Protein AF-A0A1V6ERL2-F1 (afdb_monomer)

Radius of gyration: 10.33 Å; Cα contacts (8 Å, |Δi|>4): 37; chains: 1; bounding box: 24×16×27 Å

Secondary structure (DSSP, 8-state):
--EEE--HHHHHHHH-TTSTTHHHHHHHHHH--SEEE---

pLDDT: mean 95.63, std 6.83, range [60.34, 98.62]

Sequence (40 aa):
MKEAFADTSFYQALLNPKDNWHESARQVSIAYRGKVVTSE

Solvent-accessible surface area (backbone atoms only — not comparable to full-atom values): 2507 Å² total; per-residue (Å²): 134,60,72,44,79,54,53,72,68,51,55,52,20,50,74,30,89,85,38,95,46,14,69,59,38,48,49,48,65,71,68,59,83,52,53,78,45,70,81,134

Structure (mmCIF, N/CA/C/O backbone):
data_AF-A0A1V6ERL2-F1
#
_entry.id   AF-A0A1V6ERL2-F1
#
loop_
_atom_site.group_PDB
_atom_site.id
_atom_site.type_symbol
_atom_site.label_atom_id
_atom_site.label_alt_id
_atom_site.label_comp_id
_atom_site.label_asym_id
_atom_site.label_entity_id
_atom_site.label_seq_id
_atom_site.pdbx_PDB_ins_code
_atom_site.Cartn_x
_atom_site.Cartn_y
_atom_site.Cartn_z
_atom_site.occupancy
_atom_site.B_iso_or_equiv
_atom_site.auth_seq_id
_atom_site.auth_comp_id
_atom_site.auth_asym_id
_atom_site.auth_atom_id
_atom_site.pdbx_PDB_model_num
ATOM 1 N N . MET A 1 1 ? 5.022 -7.358 -19.727 1.00 60.34 1 MET A N 1
ATOM 2 C CA . MET A 1 1 ? 4.507 -7.259 -18.341 1.00 60.34 1 MET A CA 1
ATOM 3 C C .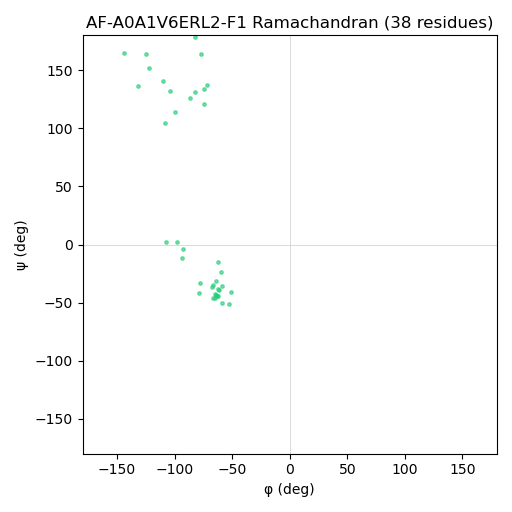 MET A 1 1 ? 4.340 -5.790 -18.009 1.00 60.34 1 MET A C 1
ATOM 5 O O . MET A 1 1 ? 5.217 -5.027 -18.385 1.00 60.34 1 MET A O 1
ATOM 9 N N . LYS A 1 2 ? 3.231 -5.380 -17.381 1.00 86.75 2 LYS A N 1
ATOM 10 C CA . LYS A 1 2 ? 3.083 -4.000 -16.891 1.00 86.75 2 LYS A CA 1
ATOM 11 C C . LYS A 1 2 ? 3.792 -3.891 -15.535 1.00 86.75 2 LYS A C 1
ATOM 13 O O . LYS A 1 2 ? 3.625 -4.782 -14.701 1.00 86.75 2 LYS A O 1
ATOM 18 N N . GLU A 1 3 ? 4.622 -2.867 -15.372 1.00 95.94 3 GLU A N 1
ATOM 19 C CA . GLU A 1 3 ? 5.301 -2.514 -14.122 1.00 95.94 3 GLU A CA 1
ATOM 20 C C . GLU A 1 3 ? 4.688 -1.212 -13.593 1.00 95.94 3 GLU A C 1
ATOM 22 O O . GLU A 1 3 ? 4.347 -0.333 -14.386 1.00 95.94 3 GLU A O 1
ATOM 27 N N . ALA A 1 4 ? 4.506 -1.112 -12.277 1.00 96.19 4 ALA A N 1
ATOM 28 C CA . ALA A 1 4 ? 3.968 0.066 -11.610 1.00 96.19 4 ALA A CA 1
ATOM 29 C C . ALA A 1 4 ? 4.855 0.425 -10.422 1.00 96.19 4 ALA A C 1
ATOM 31 O O . ALA A 1 4 ? 5.255 -0.455 -9.658 1.00 96.19 4 ALA A O 1
ATOM 32 N N . PHE A 1 5 ? 5.131 1.715 -10.271 1.00 96.88 5 PHE A N 1
ATOM 33 C CA . PHE A 1 5 ? 5.803 2.250 -9.098 1.00 96.88 5 PHE A CA 1
ATOM 34 C C . PHE A 1 5 ? 4.768 2.554 -8.010 1.00 96.88 5 PHE A C 1
ATOM 36 O O . PHE A 1 5 ? 3.791 3.25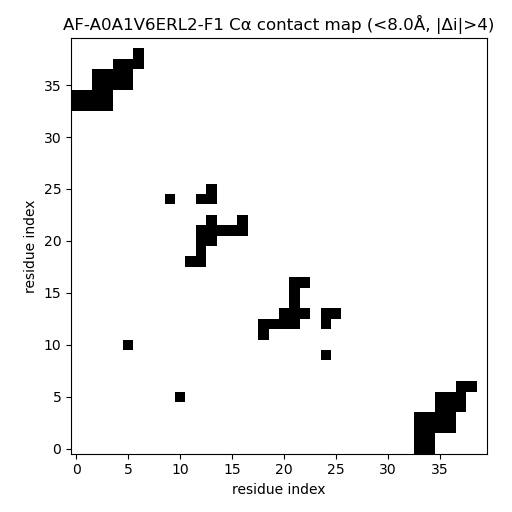8 -8.272 1.00 96.88 5 PHE A O 1
ATOM 43 N N . ALA A 1 6 ? 4.967 2.010 -6.814 1.00 97.12 6 ALA A N 1
ATOM 44 C CA . ALA A 1 6 ? 4.164 2.302 -5.638 1.00 97.12 6 ALA A CA 1
ATOM 45 C C . ALA A 1 6 ? 4.909 3.314 -4.766 1.00 97.12 6 ALA A C 1
ATOM 47 O O . ALA A 1 6 ? 5.968 3.013 -4.227 1.00 97.12 6 ALA A O 1
ATOM 48 N N . ASP A 1 7 ? 4.348 4.514 -4.647 1.00 97.31 7 ASP A N 1
ATOM 49 C CA . ASP A 1 7 ? 4.878 5.557 -3.774 1.00 97.31 7 ASP A CA 1
ATOM 50 C C . ASP A 1 7 ? 4.517 5.294 -2.298 1.00 97.31 7 ASP A C 1
ATOM 52 O O . ASP A 1 7 ? 3.591 4.540 -1.983 1.00 97.31 7 ASP A O 1
ATOM 56 N N . THR A 1 8 ? 5.208 5.966 -1.378 1.00 97.44 8 THR A N 1
ATOM 57 C CA . THR A 1 8 ? 4.950 5.917 0.070 1.00 97.44 8 THR A CA 1
ATOM 58 C C . THR A 1 8 ? 3.476 6.174 0.390 1.00 97.44 8 THR A C 1
ATOM 60 O O . THR A 1 8 ? 2.890 5.477 1.220 1.00 97.44 8 THR A O 1
ATOM 63 N N . SER A 1 9 ? 2.850 7.126 -0.309 1.00 97.38 9 SER A N 1
ATOM 64 C CA . SER A 1 9 ? 1.432 7.471 -0.146 1.00 97.38 9 SER A CA 1
ATOM 65 C C . SER A 1 9 ? 0.485 6.286 -0.397 1.00 97.38 9 SER A C 1
ATOM 67 O O . SER A 1 9 ? -0.506 6.123 0.319 1.00 9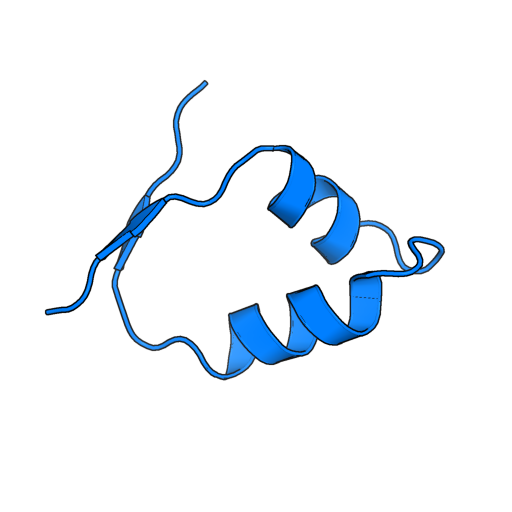7.38 9 SER A O 1
ATOM 69 N N .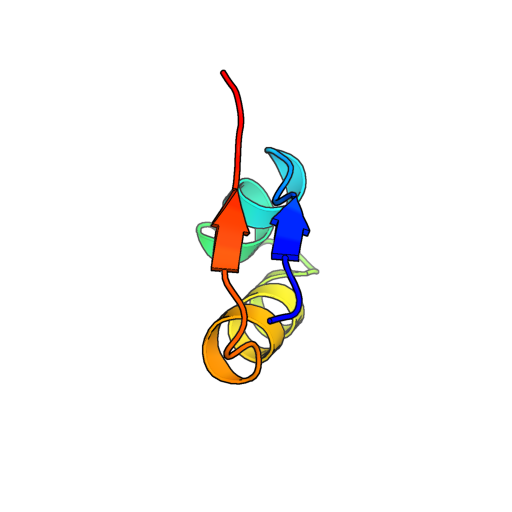 PHE A 1 10 ? 0.810 5.400 -1.346 1.00 97.88 10 PHE A N 1
ATOM 70 C CA . PHE A 1 10 ? 0.029 4.188 -1.603 1.00 97.88 10 PHE A CA 1
ATOM 71 C C . PHE A 1 10 ? 0.077 3.230 -0.410 1.00 97.88 10 PHE A C 1
ATOM 73 O O . PHE A 1 10 ? -0.960 2.726 0.022 1.00 97.88 10 PHE A O 1
ATOM 80 N N . TYR A 1 11 ? 1.266 3.002 0.152 1.00 97.56 11 TYR A N 1
ATOM 81 C CA . T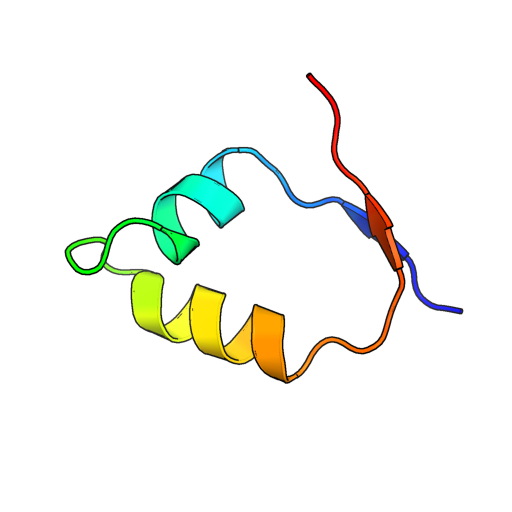YR A 1 11 ? 1.427 2.128 1.313 1.00 97.56 11 TYR A CA 1
ATOM 82 C C . TYR A 1 11 ? 0.780 2.711 2.570 1.00 97.56 11 TYR A C 1
ATOM 84 O O . TYR A 1 11 ? 0.173 1.966 3.338 1.00 97.56 11 TYR A O 1
ATOM 92 N N . GLN A 1 12 ? 0.845 4.032 2.757 1.00 98.19 12 GLN A N 1
ATOM 93 C CA . GLN A 1 12 ? 0.145 4.717 3.847 1.00 98.19 12 GLN A CA 1
ATOM 94 C C . GLN A 1 12 ? -1.367 4.477 3.776 1.00 98.19 12 GLN A C 1
ATOM 96 O O . GLN A 1 12 ? -1.954 4.027 4.760 1.00 98.19 12 GLN A O 1
ATOM 101 N N . ALA A 1 13 ? -1.978 4.687 2.607 1.00 98.56 13 ALA A N 1
ATOM 102 C CA . ALA A 1 13 ? -3.399 4.420 2.408 1.00 98.56 13 ALA A CA 1
ATOM 103 C C . ALA A 1 13 ? -3.735 2.928 2.584 1.00 98.56 13 ALA A C 1
ATOM 105 O O . ALA A 1 13 ? -4.693 2.569 3.271 1.00 98.56 13 ALA A O 1
ATOM 106 N N . LEU A 1 14 ? -2.924 2.034 2.012 1.00 98.38 14 LEU A N 1
ATOM 107 C CA . LEU A 1 14 ? -3.155 0.591 2.073 1.00 98.38 14 LEU A CA 1
ATOM 108 C C . LEU A 1 14 ? -3.108 0.044 3.507 1.00 98.38 14 LEU A C 1
ATOM 110 O O . LEU A 1 14 ? -3.892 -0.841 3.843 1.00 98.38 14 LEU A O 1
ATOM 114 N N . LEU A 1 15 ? -2.205 0.548 4.349 1.00 97.94 15 LEU A N 1
ATOM 115 C CA . LEU A 1 15 ? -1.961 0.013 5.693 1.00 97.94 15 LEU A CA 1
ATOM 116 C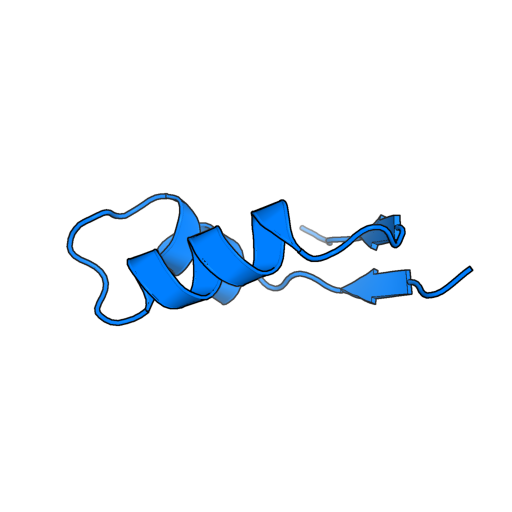 C . LEU A 1 15 ? -2.766 0.710 6.797 1.00 97.94 15 LEU A C 1
ATOM 118 O O . LEU A 1 15 ? -2.814 0.197 7.914 1.00 97.94 15 LEU A O 1
ATOM 122 N N . ASN A 1 16 ? -3.405 1.848 6.514 1.00 98.31 16 ASN A N 1
ATOM 123 C CA . ASN A 1 16 ? -4.208 2.593 7.482 1.00 98.31 16 ASN A CA 1
ATOM 124 C C . ASN A 1 16 ? -5.716 2.481 7.178 1.00 98.31 16 ASN A C 1
ATOM 126 O O . ASN A 1 16 ? -6.209 3.206 6.318 1.00 98.31 16 ASN A O 1
ATOM 130 N N . PRO A 1 17 ? -6.496 1.676 7.930 1.00 98.25 17 PRO A N 1
ATOM 131 C CA . PRO A 1 17 ? -7.942 1.537 7.718 1.00 98.25 17 PRO A CA 1
ATOM 132 C C . PRO A 1 17 ? -8.766 2.814 7.915 1.00 98.25 17 PRO A C 1
ATOM 134 O O . PRO A 1 17 ? -9.937 2.848 7.546 1.00 98.25 17 PRO A O 1
ATOM 137 N N . LYS A 1 18 ? -8.188 3.849 8.539 1.00 98.31 18 LYS A N 1
ATOM 138 C CA . LYS A 1 18 ? -8.828 5.159 8.723 1.00 98.31 18 LYS A CA 1
ATOM 139 C C . LYS A 1 18 ? -8.485 6.149 7.608 1.00 98.31 18 LYS A C 1
ATOM 141 O O . LYS A 1 18 ? -8.982 7.271 7.641 1.00 98.31 18 LYS A O 1
ATOM 146 N N . ASP A 1 19 ? -7.618 5.776 6.670 1.00 98.44 19 ASP A N 1
ATOM 147 C CA . ASP A 1 19 ? -7.304 6.606 5.515 1.00 98.44 19 ASP A CA 1
ATOM 148 C C . ASP A 1 19 ? -8.489 6.627 4.541 1.00 98.44 19 ASP A C 1
ATOM 150 O O . ASP A 1 19 ? -9.089 5.590 4.248 1.00 98.44 19 ASP A O 1
ATOM 154 N N . ASN A 1 20 ? -8.813 7.806 4.008 1.00 98.50 20 ASN A N 1
ATOM 155 C CA . ASN A 1 20 ? -9.920 7.974 3.063 1.00 98.50 20 ASN A CA 1
ATOM 156 C C . ASN A 1 20 ? -9.741 7.133 1.785 1.00 98.50 20 ASN A C 1
ATOM 158 O O . ASN A 1 20 ? -10.724 6.798 1.125 1.00 98.50 20 ASN A O 1
ATOM 162 N N . TRP A 1 21 ? -8.502 6.773 1.442 1.00 98.44 21 TRP A N 1
ATOM 163 C CA . TRP A 1 21 ? -8.155 5.985 0.262 1.00 98.44 21 TRP A CA 1
ATOM 164 C C . TRP A 1 21 ? -7.952 4.501 0.551 1.00 98.44 21 TRP A C 1
ATOM 166 O O . TRP A 1 21 ? -7.659 3.748 -0.381 1.00 98.44 21 TRP A O 1
ATOM 176 N N . HIS A 1 22 ? -8.141 4.054 1.795 1.00 98.62 22 HIS A N 1
ATOM 177 C CA . HIS A 1 22 ? -7.843 2.683 2.204 1.00 98.62 22 HIS A CA 1
ATOM 178 C C . HIS A 1 22 ? -8.505 1.629 1.312 1.00 98.62 22 HIS A C 1
ATOM 180 O O . HIS A 1 22 ? -7.833 0.754 0.763 1.00 98.62 22 HIS A O 1
ATOM 186 N N . GLU A 1 23 ? -9.817 1.745 1.093 1.00 98.62 23 GLU A N 1
ATOM 187 C CA . GLU A 1 23 ? -10.547 0.771 0.279 1.00 98.62 23 GLU A CA 1
ATOM 188 C C . GLU A 1 23 ? -10.110 0.813 -1.193 1.00 98.62 23 GLU A C 1
ATOM 190 O O . GLU A 1 23 ? -9.999 -0.230 -1.835 1.00 98.62 23 GLU A O 1
ATOM 195 N N . 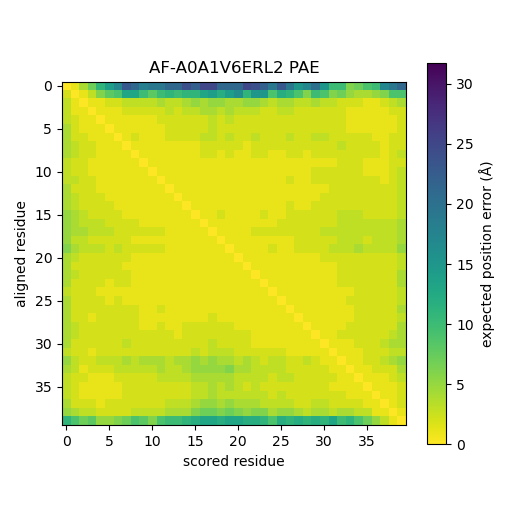SER A 1 24 ? -9.772 1.994 -1.718 1.00 98.44 24 SER A N 1
ATOM 196 C CA . SER A 1 24 ? -9.255 2.124 -3.087 1.00 98.44 24 SER A CA 1
ATOM 197 C C . SER A 1 24 ? -7.882 1.462 -3.231 1.00 98.44 24 SER A C 1
ATOM 199 O O . SER A 1 24 ? -7.661 0.685 -4.161 1.00 98.44 24 SER A O 1
ATOM 201 N N . ALA A 1 25 ? -6.970 1.701 -2.284 1.00 98.31 25 ALA A N 1
ATOM 202 C CA . ALA A 1 25 ? -5.650 1.075 -2.266 1.00 98.31 25 ALA A CA 1
ATOM 203 C C . ALA A 1 25 ? -5.752 -0.456 -2.147 1.00 98.31 25 ALA A C 1
ATOM 205 O O . ALA A 1 25 ? -5.039 -1.185 -2.843 1.00 98.31 25 ALA A O 1
ATOM 206 N N . ARG A 1 26 ? -6.694 -0.954 -1.333 1.00 98.44 26 ARG A N 1
ATOM 207 C CA . ARG A 1 26 ? -6.993 -2.387 -1.198 1.00 98.44 26 ARG A CA 1
ATOM 208 C C . ARG A 1 26 ? -7.521 -2.997 -2.498 1.00 98.44 26 ARG A C 1
ATOM 210 O O . ARG A 1 26 ? -7.101 -4.084 -2.885 1.00 98.44 26 ARG A O 1
ATOM 217 N N . GLN A 1 27 ? -8.420 -2.312 -3.199 1.00 98.44 27 GLN A N 1
ATOM 218 C CA . GLN A 1 27 ? -8.938 -2.792 -4.484 1.00 98.44 27 GLN A CA 1
ATOM 219 C C . GLN A 1 27 ? -7.842 -2.853 -5.550 1.00 98.44 27 GLN A C 1
ATOM 221 O O . GLN A 1 27 ? -7.741 -3.850 -6.269 1.00 98.44 27 GLN A O 1
ATOM 226 N N . VAL A 1 28 ? -6.977 -1.836 -5.615 1.00 97.06 28 VAL A N 1
ATOM 227 C CA . VAL A 1 28 ? -5.828 -1.818 -6.532 1.00 97.06 28 VAL A CA 1
ATOM 228 C C . VAL A 1 28 ? -4.855 -2.957 -6.222 1.00 97.06 28 VAL A C 1
ATOM 230 O O . VAL A 1 28 ? -4.443 -3.652 -7.151 1.00 97.06 28 VAL A O 1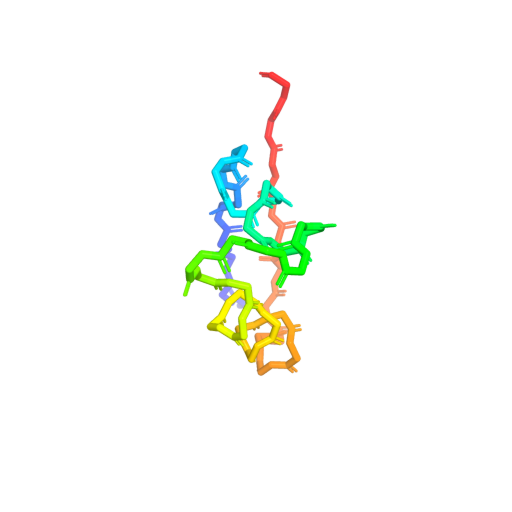
ATOM 233 N N . SER A 1 29 ? -4.526 -3.202 -4.948 1.00 96.31 29 SER A N 1
ATOM 234 C CA . SER A 1 29 ? -3.586 -4.269 -4.568 1.00 96.31 29 SER A CA 1
ATOM 235 C C . SER A 1 29 ? -4.097 -5.673 -4.916 1.00 96.31 29 SER A C 1
ATOM 237 O O . SER A 1 29 ? -3.305 -6.545 -5.266 1.00 96.31 29 SER A O 1
ATOM 239 N N . ILE A 1 30 ? -5.417 -5.886 -4.895 1.00 97.00 30 ILE A N 1
ATOM 240 C CA . ILE A 1 30 ? -6.051 -7.152 -5.295 1.00 97.00 30 ILE A CA 1
ATOM 241 C C . ILE A 1 30 ? -6.138 -7.285 -6.824 1.00 97.00 30 ILE A C 1
ATOM 243 O O . ILE A 1 30 ? -5.933 -8.374 -7.373 1.00 97.00 30 ILE A O 1
ATOM 247 N N . ALA A 1 31 ? -6.485 -6.200 -7.520 1.00 97.00 31 ALA A N 1
ATOM 248 C CA . ALA A 1 31 ? -6.730 -6.214 -8.960 1.00 97.00 31 ALA A CA 1
ATOM 249 C C . ALA A 1 31 ? -5.437 -6.226 -9.787 1.00 97.00 31 ALA A C 1
ATOM 251 O O . ALA A 1 31 ? -5.397 -6.809 -10.876 1.00 97.00 31 ALA A O 1
ATOM 252 N N . TYR A 1 32 ? -4.377 -5.584 -9.298 1.00 95.81 32 TYR A N 1
ATOM 253 C CA . TYR A 1 32 ? -3.140 -5.433 -10.047 1.00 95.81 32 TYR A CA 1
ATOM 254 C C . TYR A 1 32 ? -2.346 -6.747 -10.088 1.00 95.81 32 TYR A C 1
ATOM 256 O O . TYR A 1 32 ? -1.953 -7.306 -9.070 1.00 95.81 32 TYR A O 1
AT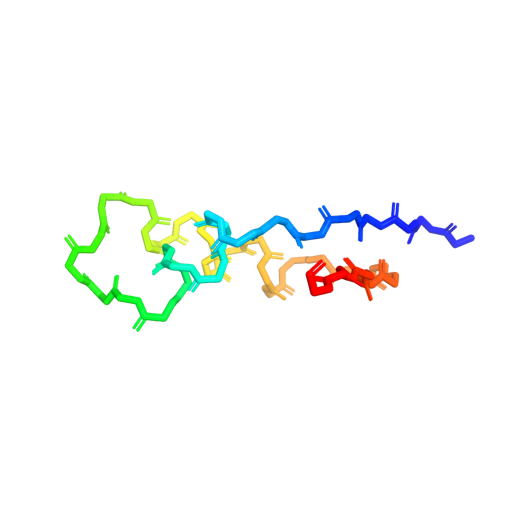OM 264 N N . ARG A 1 33 ? -2.099 -7.248 -11.303 1.00 95.69 33 ARG A N 1
ATOM 265 C CA . ARG A 1 33 ? -1.334 -8.486 -11.562 1.00 95.69 33 ARG A CA 1
ATOM 266 C C . ARG A 1 33 ? 0.060 -8.231 -12.138 1.00 95.69 33 ARG A C 1
ATOM 268 O O . ARG A 1 33 ? 0.748 -9.173 -12.520 1.00 95.69 33 ARG A O 1
ATOM 275 N N . GLY A 1 34 ? 0.438 -6.963 -12.288 1.00 95.75 34 GLY A N 1
ATOM 276 C CA . GLY A 1 34 ? 1.746 -6.579 -12.804 1.00 95.75 34 GLY A CA 1
ATOM 277 C C . GLY A 1 34 ? 2.825 -6.610 -11.726 1.00 95.75 34 GLY A C 1
ATOM 278 O O . GLY A 1 34 ? 2.558 -6.864 -10.552 1.00 95.75 34 GLY A O 1
ATOM 279 N N . LYS A 1 35 ? 4.059 -6.307 -12.127 1.00 96.31 35 LYS A N 1
ATOM 280 C CA . LYS A 1 35 ? 5.156 -6.122 -11.174 1.00 96.31 35 LYS A CA 1
ATOM 281 C C . LYS A 1 35 ? 4.972 -4.780 -10.466 1.00 96.31 35 LYS A C 1
ATOM 283 O O . LYS A 1 35 ? 4.681 -3.779 -11.124 1.00 96.31 35 LYS A O 1
ATOM 288 N N . VAL A 1 36 ? 5.114 -4.777 -9.147 1.00 95.94 36 VAL A N 1
ATOM 289 C CA . VAL A 1 36 ? 5.147 -3.559 -8.331 1.00 95.94 36 VAL A CA 1
ATOM 290 C C . VAL A 1 36 ? 6.595 -3.311 -7.930 1.00 95.94 36 VAL A C 1
ATOM 292 O O . VAL A 1 36 ? 7.279 -4.239 -7.498 1.00 95.94 36 VAL A O 1
ATOM 295 N N . VAL A 1 37 ? 7.064 -2.081 -8.106 1.00 97.00 37 VAL A N 1
ATOM 296 C CA . VAL A 1 37 ? 8.385 -1.614 -7.673 1.00 97.00 37 VAL A CA 1
ATOM 297 C C . VAL A 1 37 ? 8.217 -0.420 -6.734 1.00 97.00 37 VAL A C 1
ATOM 299 O O . VAL A 1 37 ? 7.228 0.300 -6.824 1.00 97.00 37 VAL A O 1
ATOM 302 N N . THR A 1 38 ? 9.165 -0.223 -5.827 1.00 96.50 38 THR A N 1
ATOM 303 C CA . THR A 1 38 ? 9.221 0.903 -4.880 1.00 96.50 38 THR A CA 1
ATOM 304 C C . THR A 1 38 ? 10.683 1.301 -4.692 1.00 96.50 38 THR A C 1
ATOM 306 O O . THR A 1 38 ? 11.577 0.529 -5.052 1.00 96.50 38 THR A O 1
ATOM 309 N N . SER A 1 39 ? 10.933 2.479 -4.133 1.00 94.00 39 SER A N 1
ATOM 310 C CA . SER A 1 39 ? 12.253 2.909 -3.661 1.00 94.00 39 SER A CA 1
ATOM 311 C C . SER A 1 39 ? 12.186 3.332 -2.193 1.00 94.00 39 SER A C 1
ATOM 313 O O . SER A 1 39 ? 11.089 3.536 -1.669 1.00 94.00 39 SER A O 1
ATOM 315 N N . GLU A 1 40 ? 13.354 3.423 -1.554 1.00 76.00 40 GLU A N 1
ATOM 316 C CA . GLU A 1 40 ? 13.543 4.108 -0.265 1.00 76.00 40 GLU A CA 1
ATOM 317 C C . GLU A 1 40 ? 13.617 5.629 -0.449 1.00 76.00 40 GLU A C 1
ATOM 319 O O . GLU A 1 40 ? 14.037 6.069 -1.550 1.00 76.00 40 GLU A O 1
#

Foldseek 3Di:
DDEEEDEPVLVVLCVDPPRPCNVVSVVCVVPDPHHYDYDD

Mean predicted aligned error: 2.6 Å

Nearest PDB structures (foldseek):
  5wzf-assembly1_A  TM=9.455E-01  e=6.873E-01  Mycobacterium tuberculosis H37Rv
  5x3t-assembly1_H  TM=8.169E-01  e=1.228E+00  Mycobacterium tuberculosis H37Rv